Protein AF-A0A935LU04-F1 (afdb_monomer_lite)

Radius of gyration: 17.19 Å; chains: 1; bounding box: 34×58×39 Å

Structure (mmCIF, N/CA/C/O backbone):
data_AF-A0A935LU04-F1
#
_entry.id   AF-A0A935LU04-F1
#
loop_
_atom_site.group_PDB
_atom_site.id
_atom_site.type_symbol
_atom_site.label_atom_id
_atom_site.label_alt_id
_atom_site.label_comp_id
_atom_site.label_asym_id
_atom_site.label_entity_id
_atom_site.label_seq_id
_atom_site.pdbx_PDB_ins_code
_atom_site.Cartn_x
_atom_site.Cartn_y
_atom_site.Cartn_z
_atom_site.occupancy
_atom_site.B_iso_or_equiv
_atom_site.auth_seq_id
_atom_site.auth_comp_id
_atom_site.auth_asym_id
_atom_site.auth_atom_id
_atom_site.pdbx_PDB_model_num
ATOM 1 N N . MET A 1 1 ? -5.218 23.576 3.437 1.00 64.75 1 MET A N 1
ATOM 2 C CA . MET A 1 1 ? -4.801 24.982 3.656 1.00 64.75 1 MET A CA 1
ATOM 3 C C . MET A 1 1 ? -5.978 25.947 3.816 1.00 64.75 1 MET A C 1
ATOM 5 O O . MET A 1 1 ? -5.977 26.664 4.801 1.00 64.75 1 MET A O 1
ATOM 9 N N . LYS A 1 2 ? -7.004 25.948 2.944 1.00 74.44 2 LYS A N 1
ATOM 10 C CA . LYS A 1 2 ? -8.125 26.921 3.023 1.00 74.44 2 LYS A CA 1
ATOM 11 C C . LYS A 1 2 ? -8.977 26.868 4.305 1.00 74.44 2 LYS A C 1
ATOM 13 O O . LYS A 1 2 ? -9.503 27.892 4.715 1.00 74.44 2 LYS A O 1
ATOM 18 N N . SER A 1 3 ? -9.085 25.703 4.943 1.00 86.00 3 SER A N 1
ATOM 19 C CA . SER A 1 3 ? -9.838 25.521 6.198 1.00 86.00 3 SER A CA 1
ATOM 20 C C . SER A 1 3 ? -8.940 25.432 7.438 1.00 86.00 3 SER A C 1
ATOM 22 O O . SER A 1 3 ? -9.377 24.947 8.475 1.00 86.00 3 SER A O 1
ATOM 24 N N . CYS A 1 4 ? -7.667 25.832 7.337 1.00 89.75 4 CYS A N 1
ATOM 25 C CA . CYS A 1 4 ? -6.792 25.898 8.506 1.00 89.75 4 CYS A CA 1
ATOM 26 C C . CYS A 1 4 ? -7.284 27.007 9.446 1.00 89.75 4 CYS A C 1
ATOM 28 O O . CYS A 1 4 ? -7.647 28.076 8.965 1.00 89.75 4 CYS A O 1
ATOM 30 N N . ILE A 1 5 ? -7.276 26.773 10.764 1.00 92.00 5 ILE A N 1
ATOM 31 C CA . ILE A 1 5 ? -7.657 27.796 11.755 1.00 92.00 5 ILE A CA 1
ATOM 32 C C . ILE A 1 5 ? -6.706 29.002 11.737 1.00 92.00 5 ILE A C 1
ATOM 34 O O . ILE A 1 5 ? -7.112 30.125 12.024 1.00 92.00 5 ILE A O 1
ATOM 38 N N . PHE A 1 6 ? -5.455 28.783 11.326 1.00 89.44 6 PHE A N 1
ATOM 39 C CA . PHE A 1 6 ? -4.470 29.824 11.059 1.00 89.44 6 PHE A CA 1
ATOM 40 C C . PHE A 1 6 ? -4.788 30.538 9.739 1.00 89.44 6 PHE A C 1
ATOM 42 O O . PHE A 1 6 ? -4.118 30.337 8.731 1.00 89.44 6 PHE A O 1
ATOM 49 N N . GLN A 1 7 ? -5.855 31.339 9.735 1.00 82.06 7 GLN A N 1
ATOM 50 C CA . GLN A 1 7 ? -6.253 32.150 8.578 1.00 82.06 7 GLN A CA 1
ATOM 51 C C . GLN A 1 7 ? -5.560 33.519 8.546 1.00 82.06 7 GLN A C 1
ATOM 53 O O . GLN A 1 7 ? -5.434 34.114 7.480 1.00 82.06 7 GLN A O 1
ATOM 58 N N . THR A 1 8 ? -5.117 34.020 9.703 1.00 89.12 8 THR A N 1
ATOM 59 C CA . THR A 1 8 ? -4.454 35.329 9.870 1.00 89.12 8 THR A CA 1
ATOM 60 C C . THR A 1 8 ? -2.924 35.253 9.882 1.00 89.12 8 THR A C 1
ATOM 62 O O . THR A 1 8 ? -2.259 36.279 9.977 1.00 89.12 8 THR A O 1
ATOM 65 N N . GLN A 1 9 ? -2.362 34.050 9.785 1.00 90.69 9 GLN A N 1
ATOM 66 C CA . GLN A 1 9 ? -0.927 33.775 9.693 1.00 90.69 9 GLN A CA 1
ATOM 67 C C . GLN A 1 9 ? -0.695 32.690 8.632 1.00 90.69 9 GLN A C 1
ATOM 69 O O . GLN A 1 9 ? -1.651 32.218 8.016 1.00 90.69 9 GLN A O 1
ATOM 74 N N . GLU A 1 10 ? 0.556 32.279 8.416 1.00 90.94 10 GLU A N 1
ATOM 75 C CA . GLU A 1 10 ? 0.860 31.226 7.447 1.00 90.94 10 GLU A CA 1
ATOM 76 C C . GLU A 1 10 ? 0.154 29.903 7.823 1.00 90.94 10 GLU A C 1
ATOM 78 O O . GLU A 1 10 ? 0.345 29.388 8.933 1.00 90.94 10 GLU A O 1
ATOM 83 N N . PRO A 1 11 ? -0.700 29.352 6.939 1.00 91.81 11 PRO A N 1
ATOM 84 C CA . PRO A 1 11 ? -1.438 28.132 7.221 1.00 91.81 11 PRO A CA 1
ATOM 85 C C . PRO A 1 11 ? -0.513 26.916 7.177 1.00 91.81 11 PRO A C 1
ATOM 87 O O . PRO A 1 11 ? 0.389 26.828 6.347 1.00 91.81 11 PRO A O 1
ATOM 90 N N . VAL A 1 12 ? -0.799 25.912 8.011 1.00 91.25 12 VAL A N 1
ATOM 91 C CA . VAL A 1 12 ? -0.011 24.671 8.013 1.00 91.25 12 VAL A CA 1
ATOM 92 C C . VAL A 1 12 ? -0.096 23.980 6.651 1.00 91.25 12 VAL A C 1
ATOM 94 O O . VAL A 1 12 ? -1.186 23.660 6.154 1.00 91.25 12 VAL A O 1
ATOM 97 N N . ASN A 1 13 ? 1.069 23.695 6.072 1.00 91.38 13 ASN A N 1
ATOM 98 C CA . ASN A 1 13 ? 1.198 22.933 4.838 1.00 91.38 13 ASN A CA 1
ATOM 99 C C . ASN A 1 13 ? 1.088 21.422 5.115 1.00 91.38 13 ASN A C 1
ATOM 101 O O . ASN A 1 13 ? 2.075 20.689 5.114 1.00 91.38 13 ASN A O 1
ATOM 105 N N . ILE A 1 14 ? -0.141 20.968 5.384 1.00 90.94 14 ILE A N 1
ATOM 106 C CA . ILE A 1 14 ? -0.459 19.561 5.682 1.00 90.94 14 ILE A CA 1
ATOM 107 C C . ILE A 1 14 ? 0.055 18.602 4.589 1.00 90.94 14 ILE A C 1
ATOM 109 O O . ILE A 1 14 ? 0.733 17.647 4.956 1.00 90.94 14 ILE A O 1
ATOM 113 N N . PRO A 1 15 ? -0.154 18.851 3.275 1.00 89.44 15 PRO A N 1
ATOM 114 C CA . PRO A 1 15 ? 0.344 17.940 2.239 1.00 89.44 15 PRO A CA 1
ATOM 115 C C . PRO A 1 15 ? 1.865 17.755 2.265 1.00 89.44 15 PRO A C 1
ATOM 117 O O . PRO A 1 15 ? 2.358 16.643 2.073 1.00 89.44 15 PRO A O 1
ATOM 1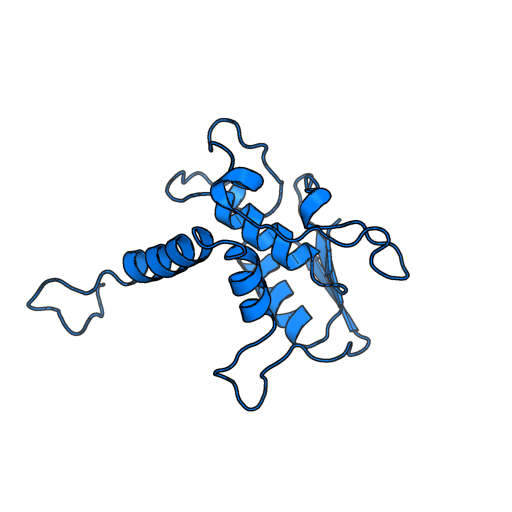20 N N . GLN A 1 16 ? 2.620 18.828 2.534 1.00 90.50 16 GLN A N 1
ATOM 121 C CA . GLN A 1 16 ? 4.074 18.736 2.672 1.00 90.50 16 GLN A CA 1
ATOM 122 C C . GLN A 1 16 ? 4.462 17.925 3.908 1.00 90.50 16 GLN A C 1
ATOM 124 O O . GLN A 1 16 ? 5.351 17.084 3.823 1.00 90.50 16 GLN A O 1
ATOM 129 N N . ALA A 1 17 ? 3.796 18.150 5.044 1.00 93.25 17 ALA A N 1
ATOM 130 C CA . ALA A 1 17 ? 4.058 17.396 6.265 1.00 93.25 17 ALA A CA 1
ATOM 131 C C . ALA A 1 17 ? 3.774 15.894 6.078 1.00 93.25 17 ALA A C 1
ATOM 133 O O . ALA A 1 17 ? 4.616 15.070 6.423 1.00 93.25 17 ALA A O 1
ATOM 134 N N . GLU A 1 18 ? 2.639 15.534 5.472 1.00 92.44 18 GLU A N 1
ATOM 135 C CA . GLU A 1 18 ? 2.282 14.143 5.159 1.00 92.44 18 GLU A CA 1
ATOM 136 C C . GLU A 1 18 ? 3.313 13.484 4.230 1.00 92.44 18 GLU A C 1
ATOM 138 O O . GLU A 1 18 ? 3.762 12.364 4.484 1.00 92.44 18 GLU A O 1
ATOM 143 N N . THR A 1 19 ? 3.745 14.204 3.190 1.00 90.94 19 THR A N 1
ATOM 144 C CA . THR A 1 19 ? 4.764 13.723 2.244 1.00 90.94 19 THR A CA 1
ATOM 145 C C . THR A 1 19 ? 6.126 13.551 2.920 1.00 90.94 19 THR A C 1
ATOM 147 O O . THR A 1 19 ? 6.805 12.545 2.707 1.00 90.94 19 THR A O 1
ATOM 150 N N . ASN A 1 20 ? 6.527 14.495 3.774 1.00 94.50 20 ASN A N 1
ATOM 151 C CA . ASN A 1 20 ? 7.789 14.423 4.510 1.00 94.50 20 ASN A CA 1
ATOM 152 C C . ASN A 1 20 ? 7.809 13.231 5.465 1.00 94.50 20 ASN A C 1
ATOM 154 O O . ASN A 1 20 ? 8.781 12.490 5.476 1.00 94.50 20 ASN A O 1
ATOM 158 N N . ILE A 1 21 ? 6.718 12.982 6.195 1.00 95.25 21 ILE A N 1
ATOM 159 C CA . ILE A 1 21 ? 6.629 11.824 7.094 1.00 95.25 21 ILE A CA 1
ATOM 160 C C . ILE A 1 21 ? 6.833 10.520 6.315 1.00 95.25 21 ILE A C 1
ATOM 162 O O . ILE A 1 21 ? 7.606 9.665 6.742 1.00 95.25 21 ILE A O 1
ATOM 166 N N . LEU A 1 22 ? 6.175 10.365 5.162 1.00 94.19 22 LEU A N 1
ATOM 167 C CA . LEU A 1 22 ? 6.331 9.162 4.344 1.00 94.19 22 LEU A CA 1
ATOM 168 C C . LEU A 1 22 ? 7.759 9.019 3.800 1.00 94.19 22 LEU A C 1
ATOM 170 O O . LEU A 1 22 ? 8.352 7.945 3.902 1.00 94.19 22 LEU A O 1
ATOM 174 N N . THR A 1 23 ? 8.315 10.093 3.238 1.00 95.00 23 THR A N 1
ATOM 175 C CA . THR A 1 23 ? 9.663 10.064 2.653 1.00 95.00 23 THR A CA 1
ATOM 176 C C . THR A 1 23 ? 10.740 9.844 3.712 1.00 95.00 23 THR A C 1
ATOM 178 O O . THR A 1 23 ? 11.655 9.056 3.491 1.00 95.00 23 THR A O 1
ATOM 181 N N . ASP A 1 24 ? 10.613 10.442 4.896 1.00 96.88 24 ASP A N 1
ATOM 182 C CA . ASP A 1 24 ? 11.536 10.221 6.010 1.00 96.88 24 ASP A CA 1
ATOM 183 C C . ASP A 1 24 ? 11.481 8.781 6.521 1.00 96.88 24 ASP A C 1
ATOM 185 O O . ASP A 1 24 ? 12.530 8.195 6.788 1.00 96.88 24 ASP A O 1
ATOM 189 N N . VAL A 1 25 ? 10.295 8.161 6.572 1.00 97.19 25 VAL A N 1
ATOM 190 C CA . VAL A 1 25 ? 10.186 6.724 6.859 1.00 97.19 25 VAL A CA 1
ATOM 191 C C . VAL A 1 25 ? 10.899 5.907 5.784 1.00 97.19 25 VAL A C 1
ATOM 193 O O . VAL A 1 25 ? 11.645 4.999 6.130 1.00 97.19 25 VAL A O 1
ATOM 196 N N . PHE A 1 26 ? 10.736 6.225 4.497 1.00 96.69 26 PHE A N 1
ATOM 197 C CA . PHE A 1 26 ? 11.369 5.479 3.398 1.00 96.69 26 PHE A CA 1
ATOM 198 C C . PHE A 1 26 ? 12.899 5.615 3.347 1.00 96.69 26 PHE A C 1
ATOM 200 O O . PHE A 1 26 ? 13.559 4.716 2.826 1.00 96.69 26 PHE A O 1
ATOM 207 N N . LYS A 1 27 ? 13.471 6.677 3.932 1.00 97.06 27 LYS A N 1
ATOM 208 C CA . LYS A 1 27 ? 14.930 6.840 4.092 1.00 97.06 27 LYS A CA 1
ATOM 209 C C . LYS A 1 27 ? 15.530 5.888 5.131 1.00 97.06 27 LYS A C 1
ATOM 211 O O . LYS A 1 27 ? 16.740 5.671 5.128 1.00 97.06 27 LYS A O 1
ATOM 216 N N . LEU A 1 28 ? 14.724 5.344 6.046 1.00 97.94 28 LEU A N 1
ATOM 217 C CA . LEU A 1 28 ? 15.216 4.431 7.076 1.00 97.94 28 LEU A CA 1
ATOM 218 C C . LEU A 1 28 ? 15.579 3.060 6.479 1.00 97.94 28 LEU A C 1
ATOM 220 O O . LEU A 1 28 ? 14.888 2.584 5.572 1.00 97.94 28 LEU A O 1
ATOM 224 N N . PRO A 1 29 ? 16.579 2.353 7.040 1.00 97.75 29 PRO A N 1
ATOM 225 C CA . PRO A 1 29 ? 16.772 0.937 6.755 1.00 97.75 29 PRO A CA 1
ATOM 226 C C . PRO A 1 29 ? 15.495 0.154 7.087 1.00 97.75 29 PRO A C 1
ATOM 228 O O . PRO A 1 29 ? 14.990 0.223 8.207 1.00 97.75 29 PRO A O 1
ATOM 231 N N . TYR A 1 30 ? 14.978 -0.592 6.115 1.00 97.81 30 TYR A N 1
ATOM 232 C CA . TYR A 1 30 ? 13.692 -1.292 6.156 1.00 97.81 30 TYR A CA 1
ATOM 233 C C . TYR A 1 30 ? 12.469 -0.381 6.367 1.00 97.81 30 TYR A C 1
ATOM 235 O O . TYR A 1 30 ? 11.402 -0.846 6.768 1.00 97.81 30 TYR A O 1
ATOM 243 N N . GLY A 1 31 ? 12.583 0.909 6.042 1.00 97.75 31 GLY A N 1
ATOM 244 C CA . GLY A 1 31 ? 11.505 1.892 6.145 1.00 97.75 31 GLY A CA 1
ATOM 245 C C . GLY A 1 31 ? 10.230 1.501 5.398 1.00 97.75 31 GLY A C 1
ATOM 246 O O . GLY A 1 31 ? 9.120 1.604 5.926 1.00 97.75 31 GLY A O 1
ATOM 247 N N . TYR A 1 32 ? 10.386 0.947 4.195 1.00 97.12 32 TYR A N 1
ATOM 248 C CA . TYR A 1 32 ? 9.272 0.392 3.428 1.00 97.12 32 TYR A CA 1
ATOM 249 C C . TYR A 1 32 ? 8.560 -0.758 4.166 1.00 97.12 32 TYR A C 1
ATOM 251 O O . TYR A 1 32 ? 7.335 -0.864 4.109 1.00 97.12 32 TYR A O 1
ATOM 259 N N . GLU A 1 33 ? 9.288 -1.610 4.895 1.00 97.31 33 GLU A N 1
ATOM 260 C CA . GLU A 1 33 ? 8.677 -2.699 5.666 1.00 97.31 33 GLU A CA 1
ATOM 261 C C . GLU A 1 33 ? 7.908 -2.174 6.884 1.00 97.31 33 GLU A C 1
ATOM 263 O O . GLU A 1 33 ? 6.862 -2.731 7.218 1.00 97.31 33 GLU A O 1
ATOM 268 N N . ILE A 1 34 ? 8.352 -1.069 7.498 1.00 96.56 34 ILE A N 1
ATOM 269 C CA . ILE A 1 34 ? 7.59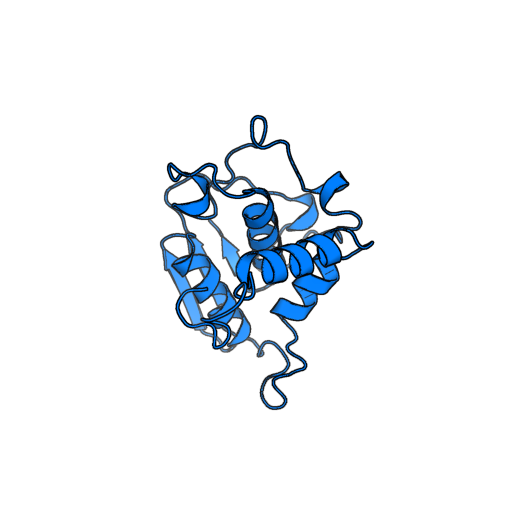8 -0.365 8.552 1.00 96.56 34 ILE A CA 1
ATOM 270 C C . ILE A 1 34 ? 6.278 0.161 7.981 1.00 96.56 34 ILE A C 1
ATOM 272 O O . ILE A 1 34 ? 5.210 -0.113 8.530 1.00 96.56 34 ILE A O 1
ATOM 276 N N . TYR A 1 35 ? 6.332 0.853 6.841 1.00 96.19 35 TYR A N 1
ATOM 277 C CA . TYR A 1 35 ? 5.137 1.286 6.116 1.00 96.19 35 TYR A CA 1
ATOM 278 C C . TYR A 1 35 ? 4.212 0.099 5.800 1.00 96.19 35 TYR A C 1
ATOM 280 O O . TYR A 1 35 ? 3.033 0.111 6.152 1.00 96.19 35 TYR A O 1
ATOM 288 N N . SER A 1 36 ? 4.754 -0.972 5.215 1.00 95.50 36 SER A N 1
ATOM 289 C CA . SER A 1 36 ? 4.019 -2.190 4.863 1.00 95.50 36 SER A CA 1
ATOM 290 C C . SER 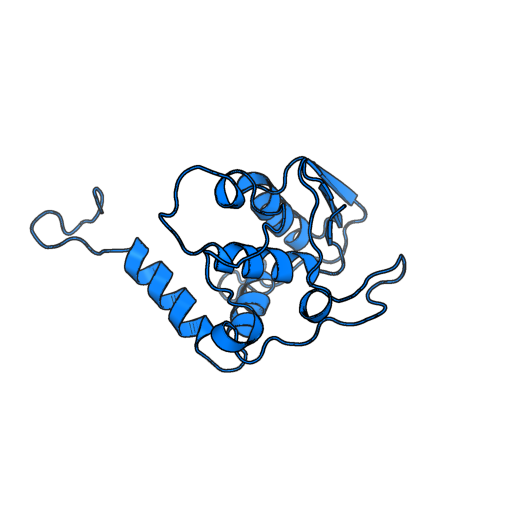A 1 36 ? 3.378 -2.871 6.074 1.00 95.50 36 SER A C 1
ATOM 292 O O . SER A 1 36 ? 2.242 -3.352 6.000 1.00 95.50 36 SER A O 1
ATOM 294 N N . LEU A 1 37 ? 4.054 -2.883 7.221 1.00 94.75 37 LEU A N 1
ATOM 295 C CA . LEU A 1 37 ? 3.498 -3.377 8.474 1.00 94.75 37 LEU A CA 1
ATOM 296 C C . LEU A 1 37 ? 2.299 -2.534 8.910 1.00 94.75 37 LEU A C 1
ATOM 298 O O . LEU A 1 37 ? 1.240 -3.102 9.170 1.00 94.75 37 LEU A O 1
ATOM 302 N N . LEU A 1 38 ? 2.428 -1.205 8.917 1.00 93.88 38 LEU A N 1
ATOM 303 C CA . LEU A 1 38 ? 1.366 -0.290 9.351 1.00 93.88 38 LEU A CA 1
ATOM 304 C C . LEU A 1 38 ? 0.111 -0.354 8.466 1.00 93.88 38 LEU A C 1
ATOM 306 O O . LEU A 1 38 ? -0.995 -0.096 8.934 1.00 93.88 38 LEU A O 1
ATOM 310 N N . THR A 1 39 ? 0.238 -0.791 7.209 1.00 92.69 39 THR A N 1
ATOM 311 C CA . THR A 1 39 ? -0.934 -1.058 6.352 1.00 92.69 39 THR A CA 1
ATOM 312 C C . THR A 1 39 ? -1.756 -2.287 6.779 1.00 92.69 39 THR A C 1
ATOM 314 O O . THR A 1 39 ? -2.913 -2.439 6.383 1.00 92.69 39 THR A O 1
ATOM 317 N N . ARG A 1 40 ? -1.177 -3.199 7.566 1.00 91.50 40 ARG A N 1
ATOM 318 C CA . ARG A 1 40 ? -1.824 -4.437 8.048 1.00 91.50 40 ARG A CA 1
ATOM 319 C C . ARG A 1 40 ? -2.037 -4.444 9.554 1.00 91.50 40 ARG A C 1
ATOM 321 O O . ARG A 1 40 ? -2.836 -5.240 10.044 1.00 91.50 40 ARG A O 1
ATOM 328 N N . TRP A 1 41 ? -1.306 -3.588 10.258 1.00 94.00 41 TRP A N 1
ATOM 329 C CA . TRP A 1 41 ? -1.354 -3.427 11.693 1.00 94.00 41 TRP A CA 1
ATOM 330 C C . TRP A 1 41 ? -1.597 -1.961 12.056 1.00 94.00 41 TRP A C 1
ATOM 332 O O . TRP A 1 41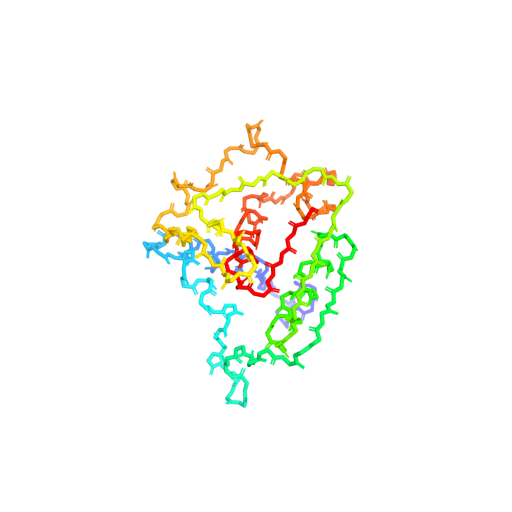 ? -0.716 -1.121 11.896 1.00 94.00 41 TRP A O 1
ATOM 342 N N . ASN A 1 42 ? -2.794 -1.659 12.554 1.00 91.31 42 ASN A N 1
ATOM 343 C CA . ASN A 1 42 ? -3.175 -0.326 13.002 1.00 91.31 42 ASN A CA 1
ATOM 344 C C . ASN A 1 42 ? -3.161 -0.255 14.541 1.00 91.31 42 ASN A C 1
ATOM 346 O O . ASN A 1 42 ? -4.146 -0.654 15.173 1.00 91.31 42 ASN A O 1
ATOM 350 N N . PRO A 1 43 ? -2.101 0.289 15.166 1.00 90.44 43 PRO A N 1
ATOM 351 C CA . PRO A 1 43 ? -2.018 0.386 16.623 1.00 90.44 43 PRO A CA 1
ATOM 352 C C . PRO A 1 43 ? -3.087 1.295 17.242 1.00 90.44 43 PRO A C 1
ATOM 354 O O . PRO A 1 43 ? -3.435 1.119 18.407 1.00 90.44 43 PRO A O 1
ATOM 357 N N . LEU A 1 44 ? -3.627 2.249 16.478 1.00 92.56 44 LEU A N 1
ATOM 358 C CA . LEU A 1 44 ? -4.595 3.231 16.970 1.00 92.56 44 LEU A CA 1
ATOM 359 C C . LEU A 1 44 ? -6.025 2.678 17.014 1.00 92.56 44 LEU A C 1
ATOM 361 O O . LEU A 1 44 ? -6.880 3.221 17.712 1.00 92.56 44 LEU A O 1
ATOM 365 N N . ASN A 1 45 ? -6.303 1.589 16.294 1.00 90.94 45 ASN A N 1
ATOM 366 C CA . ASN A 1 45 ? -7.617 0.959 16.287 1.00 90.94 45 ASN A CA 1
ATOM 367 C C . ASN A 1 45 ? -7.645 -0.272 17.197 1.00 90.94 45 ASN A C 1
ATOM 369 O O . ASN A 1 45 ? -7.486 -1.397 16.736 1.00 90.94 45 ASN A O 1
ATOM 373 N N . ILE A 1 46 ? -7.908 -0.062 18.490 1.00 90.88 46 ILE A N 1
ATOM 374 C CA . ILE A 1 46 ? -7.889 -1.110 19.530 1.00 90.88 46 ILE A CA 1
ATOM 375 C C . ILE A 1 46 ? -8.807 -2.297 19.191 1.00 90.88 46 ILE A C 1
ATOM 377 O O . ILE A 1 46 ? -8.457 -3.446 19.444 1.00 90.88 46 ILE A O 1
ATOM 381 N N . LYS A 1 47 ? -9.977 -2.042 18.593 1.00 91.12 47 LYS A N 1
ATOM 382 C CA . LYS A 1 47 ? -10.933 -3.103 18.228 1.00 91.12 47 LYS A CA 1
ATOM 383 C C . LYS A 1 47 ? -10.512 -3.873 16.977 1.00 91.12 47 LYS A C 1
ATOM 385 O O . LYS A 1 47 ? -10.954 -5.000 16.772 1.00 91.12 47 LYS A O 1
ATOM 390 N N . ARG A 1 48 ? -9.714 -3.246 16.113 1.00 86.19 48 ARG A N 1
ATOM 391 C CA . ARG A 1 48 ? -9.389 -3.741 14.778 1.00 86.19 48 ARG A CA 1
ATOM 392 C C . ARG A 1 48 ? -7.937 -3.437 14.424 1.00 86.19 48 ARG A C 1
ATOM 394 O O . ARG A 1 48 ? -7.648 -2.691 13.492 1.00 86.19 48 ARG A O 1
ATOM 401 N N . GLN A 1 49 ? -7.031 -4.032 15.196 1.00 91.88 49 GLN A N 1
ATOM 402 C CA . GLN A 1 49 ? -5.596 -3.795 15.054 1.00 91.88 49 GLN A CA 1
ATOM 403 C C . GLN A 1 49 ? -4.981 -4.543 13.876 1.00 91.88 49 GLN A C 1
ATOM 405 O O . GLN A 1 49 ? -3.998 -4.066 13.334 1.00 91.88 49 GLN A O 1
ATOM 410 N N . TYR A 1 50 ? -5.518 -5.697 13.482 1.00 93.44 50 TYR A N 1
ATOM 411 C CA . TYR A 1 50 ? -4.930 -6.569 12.461 1.00 93.44 50 TYR A CA 1
ATOM 412 C C . TYR A 1 50 ? -5.944 -6.970 11.382 1.00 93.44 50 TYR A C 1
ATOM 414 O O . TYR A 1 50 ? -7.157 -6.936 11.604 1.00 93.44 50 TYR A O 1
ATOM 422 N N . GLU A 1 51 ? -5.431 -7.359 10.213 1.00 92.25 51 GLU A N 1
ATOM 423 C CA . GLU A 1 51 ? -6.207 -7.976 9.128 1.00 92.25 51 GLU A CA 1
ATOM 424 C C . GLU A 1 51 ? -6.967 -9.224 9.617 1.00 92.25 51 GLU A C 1
ATOM 426 O O . GLU A 1 51 ? -6.402 -10.073 10.312 1.00 92.25 51 GLU A O 1
ATOM 431 N N . LEU A 1 52 ? -8.231 -9.381 9.209 1.00 93.94 52 LEU A N 1
ATOM 432 C CA . LEU A 1 52 ? -9.010 -10.569 9.560 1.00 93.94 52 LEU A CA 1
ATOM 433 C C . LEU A 1 52 ? -8.551 -11.848 8.855 1.00 93.94 52 LEU A C 1
ATOM 435 O O . LEU A 1 52 ? -8.058 -11.824 7.719 1.00 93.94 52 LEU A O 1
ATOM 439 N N . PRO A 1 53 ? -8.836 -13.012 9.470 1.00 94.25 53 PRO A N 1
ATOM 440 C CA . PRO A 1 53 ? -8.821 -14.289 8.773 1.00 94.25 53 PRO A CA 1
ATOM 441 C C . PRO A 1 53 ? -9.670 -14.259 7.498 1.00 94.25 53 PRO A C 1
ATOM 443 O O . PRO A 1 53 ? -10.595 -13.462 7.353 1.00 94.25 53 PRO A O 1
ATOM 446 N N . TYR A 1 54 ? -9.340 -15.139 6.554 1.00 94.88 54 TYR A N 1
ATOM 447 C CA . TYR A 1 54 ? -10.103 -15.248 5.315 1.00 94.88 54 TYR A CA 1
ATOM 448 C C . TYR A 1 54 ? -11.564 -15.616 5.604 1.00 94.88 54 TYR A C 1
ATOM 450 O O . TYR A 1 54 ? -11.826 -16.591 6.303 1.00 94.88 54 TYR A O 1
ATOM 458 N N . ASN A 1 55 ? -12.503 -14.857 5.045 1.00 96.00 55 ASN A N 1
ATOM 459 C CA . ASN A 1 55 ? -13.935 -15.023 5.300 1.00 96.00 55 ASN A CA 1
ATOM 460 C C . ASN A 1 55 ? -14.652 -15.919 4.266 1.00 96.00 55 ASN A C 1
ATOM 462 O O . ASN A 1 55 ? -15.878 -16.013 4.282 1.00 96.00 55 ASN A O 1
ATOM 466 N N . GLY A 1 56 ? -13.912 -16.549 3.345 1.00 96.06 56 GLY A N 1
ATOM 467 C CA . GLY A 1 56 ? -14.468 -17.422 2.305 1.00 96.06 56 GLY A CA 1
ATOM 468 C C . GLY A 1 56 ? -14.981 -16.701 1.054 1.00 96.06 56 GLY A C 1
ATOM 469 O O . GLY A 1 56 ? -15.355 -17.364 0.089 1.00 96.06 56 GLY A O 1
ATOM 470 N N . LYS A 1 57 ? -14.987 -15.361 1.021 1.00 97.50 57 LYS A N 1
ATOM 471 C CA . LYS A 1 57 ? -15.503 -14.577 -0.113 1.00 97.50 57 LYS A CA 1
ATOM 472 C C . LYS A 1 57 ? -14.371 -14.020 -0.971 1.00 97.50 57 LYS A C 1
ATOM 474 O O . LYS A 1 57 ? -13.355 -13.547 -0.459 1.00 97.50 57 LYS A O 1
ATOM 479 N N . LYS A 1 58 ? -14.550 -14.074 -2.292 1.00 96.94 58 LYS A N 1
ATOM 480 C CA . LYS A 1 58 ? -13.626 -13.504 -3.282 1.00 96.94 58 LYS A CA 1
ATOM 481 C C . LYS A 1 58 ? -14.301 -12.346 -4.012 1.00 96.94 58 LYS A C 1
ATOM 483 O O . LYS A 1 58 ? -15.477 -12.449 -4.349 1.00 96.94 58 LYS A O 1
ATOM 488 N N . VAL A 1 59 ? -13.562 -11.267 -4.245 1.00 98.00 59 VAL A N 1
ATOM 489 C CA . VAL A 1 59 ? -14.028 -10.061 -4.940 1.00 98.00 59 VAL A CA 1
ATOM 490 C C . VAL A 1 59 ? -13.122 -9.799 -6.137 1.00 98.00 59 VAL A C 1
ATOM 492 O O . VAL A 1 59 ? -11.902 -9.758 -5.990 1.00 98.00 59 VAL A O 1
ATOM 495 N N . LEU A 1 60 ? -13.723 -9.619 -7.311 1.00 97.88 60 LEU A N 1
ATOM 496 C CA . LEU A 1 60 ? -13.040 -9.105 -8.494 1.00 97.88 60 LEU A CA 1
ATOM 497 C C . LEU A 1 60 ? -13.150 -7.578 -8.494 1.00 97.88 60 LEU A C 1
ATOM 499 O O . LEU A 1 60 ? -14.256 -7.043 -8.418 1.00 97.88 60 LEU A O 1
ATOM 503 N N . VAL A 1 61 ? -12.021 -6.886 -8.592 1.00 97.62 61 VAL A N 1
ATOM 504 C CA . VAL A 1 61 ? -11.958 -5.429 -8.717 1.00 97.62 61 VAL A CA 1
ATOM 505 C C . VAL A 1 61 ? -11.419 -5.090 -10.102 1.00 97.62 61 VAL A C 1
ATOM 507 O O . VAL A 1 61 ? -10.311 -5.488 -10.461 1.00 97.62 61 VAL A O 1
ATOM 51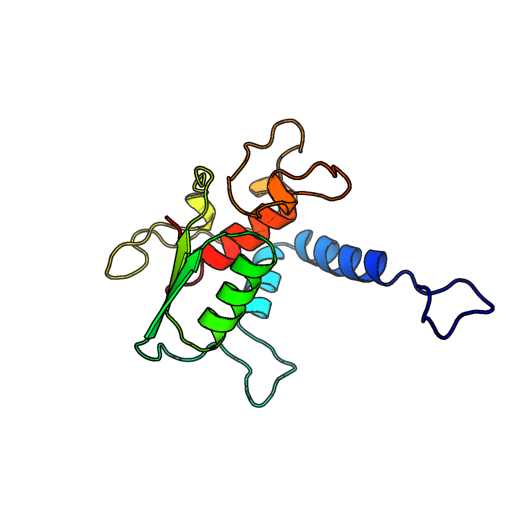0 N N . VAL A 1 62 ? -12.221 -4.364 -10.879 1.00 96.19 62 VAL A N 1
ATOM 511 C CA . VAL A 1 62 ? -11.897 -3.967 -12.254 1.00 96.19 62 VAL A CA 1
ATOM 512 C C . VAL A 1 62 ? -11.384 -2.530 -12.256 1.00 96.19 62 VAL A C 1
ATOM 514 O O . VAL A 1 62 ? -12.114 -1.609 -11.893 1.00 96.19 62 VAL A O 1
ATOM 517 N N . GLY A 1 63 ? -10.129 -2.354 -12.661 1.00 93.69 63 GLY A N 1
ATOM 518 C CA . GLY A 1 63 ? -9.378 -1.105 -12.607 1.00 93.69 63 GLY A CA 1
ATOM 519 C C . GLY A 1 63 ? -8.588 -0.971 -11.306 1.00 93.69 63 GLY A C 1
ATOM 520 O O . GLY A 1 63 ? -9.159 -0.910 -10.219 1.00 93.69 63 GLY A O 1
ATOM 521 N N . MET A 1 64 ? -7.266 -0.860 -11.416 1.00 94.44 64 MET A N 1
ATOM 522 C CA . MET A 1 64 ? -6.306 -0.727 -10.315 1.00 94.44 64 MET A CA 1
ATOM 523 C C . MET A 1 64 ? -5.780 0.709 -10.190 1.00 94.44 64 MET A C 1
ATOM 525 O O . MET A 1 64 ? -4.612 0.950 -9.889 1.00 94.44 64 MET A O 1
ATOM 529 N N . GLY A 1 65 ? -6.669 1.682 -10.404 1.00 92.50 65 GLY A N 1
ATOM 530 C CA . GLY A 1 65 ? -6.439 3.086 -10.067 1.00 92.50 65 GLY A CA 1
ATOM 531 C C . GLY A 1 65 ? -6.640 3.387 -8.578 1.00 92.50 65 GLY A C 1
ATOM 532 O O . GLY A 1 65 ? -6.861 2.462 -7.791 1.00 92.50 65 GLY A O 1
ATOM 533 N N . PRO A 1 66 ? -6.663 4.677 -8.185 1.00 91.69 66 PRO A N 1
ATOM 534 C CA . PRO A 1 66 ? -6.818 5.092 -6.792 1.00 91.69 66 PRO A CA 1
ATOM 535 C C . PRO A 1 66 ? -7.976 4.442 -6.052 1.00 91.69 66 PRO A C 1
ATOM 537 O O . PRO A 1 66 ? -7.796 3.929 -4.951 1.00 91.69 66 PRO A O 1
ATOM 540 N N . ALA A 1 67 ? -9.149 4.389 -6.680 1.00 94.19 67 ALA A N 1
ATOM 541 C CA . ALA A 1 67 ? -10.305 3.720 -6.098 1.00 94.19 67 ALA A CA 1
ATOM 542 C C . ALA A 1 67 ? -10.085 2.203 -5.952 1.00 94.19 67 ALA A C 1
ATOM 544 O O . ALA A 1 67 ? -10.395 1.630 -4.910 1.00 94.19 67 ALA A O 1
ATOM 545 N N . GLY A 1 68 ? -9.517 1.563 -6.976 1.00 96.06 68 GLY A N 1
ATOM 546 C CA . GLY A 1 68 ? -9.355 0.114 -7.057 1.00 96.06 68 GLY A CA 1
ATOM 547 C C . GLY A 1 68 ? -8.377 -0.451 -6.038 1.00 96.06 68 GLY A C 1
ATOM 548 O O . GLY A 1 68 ? -8.745 -1.341 -5.267 1.00 96.06 68 GLY A O 1
ATOM 549 N N . TYR A 1 69 ? -7.149 0.078 -5.977 1.00 95.38 69 TYR A N 1
ATOM 550 C CA . TYR A 1 69 ? -6.167 -0.412 -5.005 1.00 95.38 69 TYR A CA 1
ATOM 551 C C . TYR A 1 69 ? -6.558 -0.057 -3.565 1.00 95.38 69 TYR A C 1
ATOM 553 O O . TYR A 1 69 ? -6.304 -0.846 -2.656 1.00 95.38 69 TYR A O 1
ATOM 561 N N . THR A 1 70 ? -7.244 1.072 -3.349 1.00 96.25 70 THR A N 1
ATOM 562 C CA . THR A 1 70 ? -7.715 1.479 -2.015 1.00 96.25 70 THR A CA 1
ATOM 563 C C . THR A 1 70 ? -8.838 0.567 -1.533 1.00 96.25 70 THR A C 1
ATOM 565 O O . THR A 1 70 ? -8.774 0.040 -0.423 1.00 96.25 70 THR A O 1
ATOM 568 N N . LEU A 1 71 ? -9.841 0.305 -2.377 1.00 97.69 71 LEU A N 1
ATOM 569 C CA . LEU A 1 71 ? -10.904 -0.651 -2.065 1.00 97.69 71 LEU A CA 1
ATOM 570 C C . LEU A 1 71 ? -10.322 -2.041 -1.790 1.00 97.69 71 LEU A C 1
ATOM 572 O O . LEU A 1 71 ? -10.664 -2.672 -0.792 1.00 97.69 71 LEU A O 1
ATOM 576 N N . SER A 1 72 ? -9.408 -2.491 -2.649 1.00 97.69 72 SER A N 1
ATOM 577 C CA . SER A 1 72 ? -8.732 -3.780 -2.500 1.00 97.69 72 SER A CA 1
ATOM 578 C C . SER A 1 72 ? -7.990 -3.871 -1.166 1.00 97.69 72 SER A C 1
ATOM 580 O O . SER A 1 72 ? -8.113 -4.876 -0.472 1.00 97.69 72 SER A O 1
ATOM 582 N N . HIS A 1 73 ? -7.269 -2.818 -0.769 1.00 96.25 73 HIS A N 1
ATOM 583 C CA . HIS A 1 73 ? -6.580 -2.750 0.518 1.00 96.25 73 HIS A CA 1
ATOM 584 C C . HIS A 1 73 ? -7.539 -2.974 1.699 1.00 96.25 73 HIS A C 1
ATOM 586 O O . HIS A 1 73 ? -7.275 -3.827 2.553 1.00 96.25 73 HIS A O 1
ATOM 592 N N . TYR A 1 74 ? -8.669 -2.262 1.728 1.00 95.56 74 TYR A N 1
ATOM 593 C CA . TYR A 1 74 ? -9.655 -2.410 2.801 1.00 95.56 74 TYR A CA 1
ATOM 594 C C . TYR A 1 74 ? -10.342 -3.779 2.780 1.00 95.56 74 TYR A C 1
ATOM 596 O O . TYR A 1 74 ? -10.468 -4.405 3.828 1.00 95.56 74 TYR A O 1
ATOM 604 N N . LEU A 1 75 ? -10.714 -4.294 1.605 1.00 97.25 75 LEU A N 1
ATOM 605 C CA . LEU A 1 75 ? -11.297 -5.633 1.469 1.00 97.25 75 LEU A CA 1
ATOM 606 C C . LEU A 1 75 ? -10.350 -6.726 1.977 1.00 97.25 75 LEU A C 1
ATOM 608 O O . LEU A 1 75 ? -10.780 -7.628 2.696 1.00 97.25 75 LEU A O 1
ATOM 612 N N . LEU A 1 76 ? -9.058 -6.633 1.656 1.00 96.06 76 LEU A N 1
ATOM 613 C CA . LEU A 1 76 ? -8.052 -7.567 2.163 1.00 96.06 76 LEU A CA 1
ATOM 614 C C . LEU A 1 76 ? -7.972 -7.509 3.692 1.00 96.06 76 LEU A C 1
ATOM 616 O O . LEU A 1 76 ? -7.974 -8.556 4.333 1.00 96.06 76 LEU A O 1
ATOM 620 N N . ASN A 1 77 ? -7.978 -6.307 4.279 1.00 94.88 77 ASN A N 1
ATOM 621 C CA . ASN A 1 77 ? -7.989 -6.124 5.735 1.00 94.88 77 ASN A CA 1
ATOM 622 C C . ASN A 1 77 ? -9.275 -6.669 6.396 1.00 94.88 77 ASN A C 1
ATOM 624 O O . ASN A 1 77 ? -9.221 -7.164 7.523 1.00 94.88 77 ASN A O 1
ATOM 628 N N . GLU A 1 78 ? -10.404 -6.653 5.683 1.00 94.94 78 GLU A N 1
ATOM 629 C CA . GLU A 1 78 ? -11.676 -7.277 6.082 1.00 94.94 78 GLU A CA 1
ATOM 630 C C . GLU A 1 78 ? -11.736 -8.797 5.829 1.00 94.94 78 GLU A C 1
ATOM 632 O O . GLU A 1 78 ? -12.766 -9.440 6.048 1.00 94.94 78 GLU A O 1
ATOM 637 N N . GLY A 1 79 ? -10.630 -9.404 5.393 1.00 95.25 79 GLY A N 1
ATOM 638 C CA . GLY A 1 79 ? -10.520 -10.847 5.223 1.00 95.25 79 GLY A CA 1
ATOM 639 C C . GLY A 1 79 ? -11.086 -11.369 3.903 1.00 95.25 79 GLY A C 1
ATOM 640 O O . GLY A 1 79 ? -11.262 -12.578 3.767 1.00 95.25 79 GLY A O 1
ATOM 641 N N . PHE A 1 80 ? -11.354 -10.511 2.920 1.00 97.44 80 PHE A N 1
ATOM 642 C CA . PHE A 1 80 ? -11.713 -10.955 1.574 1.00 97.44 80 PHE A CA 1
ATOM 643 C C . PHE A 1 80 ? -10.474 -11.391 0.789 1.00 97.44 80 PHE A C 1
ATOM 645 O O . PHE A 1 80 ? -9.360 -10.916 1.009 1.00 97.44 80 PHE A O 1
ATOM 652 N N . GLY A 1 81 ? -10.683 -12.295 -0.163 1.00 96.50 81 GLY A N 1
ATOM 653 C CA . GLY A 1 81 ? -9.741 -12.524 -1.254 1.00 96.50 81 GLY A CA 1
ATOM 654 C C . GLY A 1 81 ? -10.039 -11.538 -2.370 1.00 96.50 81 GLY A C 1
ATOM 655 O O . GLY A 1 81 ? -11.205 -11.352 -2.710 1.00 96.50 81 GLY A O 1
ATOM 656 N N . VAL A 1 82 ? -9.016 -10.905 -2.933 1.00 97.31 82 VAL A N 1
ATOM 657 C CA . VAL A 1 82 ? -9.197 -9.898 -3.980 1.00 97.31 82 VAL A CA 1
ATOM 658 C C . VAL A 1 82 ? -8.399 -10.283 -5.214 1.00 97.31 82 VAL A C 1
ATOM 660 O O . VAL A 1 82 ? -7.198 -10.534 -5.131 1.00 97.31 82 VAL A O 1
ATOM 663 N N . VAL A 1 83 ? -9.084 -10.304 -6.354 1.00 96.06 83 VAL A N 1
ATOM 664 C CA . VAL A 1 83 ? -8.471 -10.389 -7.678 1.00 96.06 83 VAL A CA 1
ATOM 665 C C . VAL A 1 83 ? -8.620 -9.021 -8.333 1.00 96.06 83 VAL A C 1
ATOM 667 O O . VAL A 1 83 ? -9.738 -8.545 -8.501 1.00 96.06 83 VAL A O 1
ATOM 670 N N . GLY A 1 84 ? -7.510 -8.368 -8.653 1.00 95.12 84 GLY A N 1
ATOM 671 C CA . GLY A 1 84 ? -7.485 -7.125 -9.414 1.00 95.12 84 GLY A CA 1
ATOM 672 C C . GLY A 1 84 ? -7.228 -7.391 -10.893 1.00 95.12 84 GLY A C 1
ATOM 673 O O . GLY A 1 84 ? -6.404 -8.243 -11.219 1.00 95.12 84 GLY A O 1
ATOM 674 N N . ILE A 1 85 ? -7.904 -6.653 -11.768 1.00 94.12 85 ILE A N 1
ATOM 675 C CA . ILE A 1 85 ? -7.581 -6.587 -13.200 1.00 94.12 85 ILE A CA 1
ATOM 676 C C . ILE A 1 85 ? -7.467 -5.128 -13.629 1.00 94.12 85 ILE A C 1
ATOM 678 O O . ILE A 1 85 ? -8.171 -4.274 -13.087 1.00 94.12 85 ILE A O 1
ATOM 682 N N . ASP A 1 86 ? -6.611 -4.837 -14.602 1.00 91.44 86 ASP A N 1
ATOM 683 C CA . ASP A 1 86 ? -6.506 -3.515 -15.226 1.00 91.44 86 ASP A CA 1
ATOM 684 C C . ASP A 1 86 ? -6.506 -3.637 -16.759 1.00 91.44 86 ASP A C 1
ATOM 686 O O . ASP A 1 86 ? -6.322 -4.721 -17.310 1.00 91.44 86 ASP A O 1
ATOM 690 N N . GLY A 1 87 ? -6.780 -2.533 -17.455 1.00 87.31 87 GLY A N 1
ATOM 691 C CA . GLY A 1 87 ? -6.785 -2.494 -18.917 1.00 87.31 87 GLY A CA 1
ATOM 692 C C . GLY A 1 87 ? -5.382 -2.439 -19.524 1.00 87.31 87 GLY A C 1
ATOM 693 O O . GLY A 1 87 ? -5.224 -2.714 -20.713 1.00 87.31 87 GLY A O 1
ATOM 694 N N . LEU A 1 88 ? -4.370 -2.080 -18.730 1.00 86.50 88 LEU A N 1
ATOM 695 C CA . LEU A 1 88 ? -2.971 -2.086 -19.146 1.00 86.50 88 LEU A CA 1
ATOM 696 C C . LEU A 1 88 ? -2.245 -3.345 -18.676 1.00 86.50 88 LEU A C 1
ATOM 698 O O . LEU A 1 88 ? -2.574 -3.942 -17.654 1.00 86.50 88 LEU A O 1
ATOM 702 N N . LYS A 1 89 ? -1.198 -3.719 -19.419 1.00 85.50 89 LYS A N 1
ATOM 703 C CA . LYS A 1 89 ? -0.304 -4.807 -19.024 1.00 85.50 89 LYS A CA 1
ATOM 704 C C . LYS A 1 89 ? 0.381 -4.450 -17.701 1.00 85.50 89 LYS A C 1
ATOM 706 O O . LYS A 1 89 ? 1.088 -3.449 -17.629 1.00 85.50 89 LYS A O 1
ATOM 711 N N . ILE A 1 90 ? 0.201 -5.302 -16.693 1.00 86.62 90 ILE A N 1
ATOM 712 C CA . ILE A 1 90 ? 0.859 -5.168 -15.393 1.00 86.62 90 ILE A CA 1
ATOM 713 C C . ILE A 1 90 ? 2.269 -5.769 -15.464 1.00 86.62 90 ILE A C 1
ATOM 715 O O . ILE A 1 90 ? 2.423 -6.985 -15.615 1.00 86.62 90 ILE A O 1
ATOM 719 N N . GLU A 1 91 ? 3.301 -4.939 -15.318 1.00 85.69 91 GLU A N 1
ATOM 720 C CA . GLU A 1 91 ? 4.686 -5.415 -15.203 1.00 85.69 91 GLU A CA 1
ATOM 721 C C . GLU A 1 91 ? 4.963 -5.917 -13.778 1.00 85.69 91 GLU A C 1
ATOM 723 O O . GLU A 1 91 ? 4.599 -5.282 -12.787 1.00 85.69 91 GLU A O 1
ATOM 728 N N . LYS A 1 92 ? 5.586 -7.097 -13.657 1.00 76.56 92 LYS A N 1
ATOM 729 C CA . LYS A 1 92 ? 5.742 -7.789 -12.367 1.00 76.56 92 LYS A CA 1
ATOM 730 C C . LYS A 1 92 ? 7.110 -7.551 -11.740 1.00 76.56 92 LYS A C 1
ATOM 732 O O . LYS A 1 92 ? 8.129 -7.982 -12.273 1.00 76.56 92 LYS A O 1
ATOM 737 N N . PHE A 1 93 ? 7.116 -7.001 -10.528 1.00 76.88 93 PHE A N 1
ATOM 738 C CA . PHE A 1 93 ? 8.333 -6.770 -9.744 1.00 76.88 93 PHE A CA 1
ATOM 739 C C . PHE A 1 93 ? 8.683 -7.965 -8.833 1.00 76.88 93 PHE A C 1
ATOM 741 O O . PHE A 1 93 ? 8.587 -7.902 -7.606 1.00 76.88 93 PHE A O 1
ATOM 748 N N . MET A 1 94 ? 9.091 -9.089 -9.434 1.00 81.75 94 MET A N 1
ATOM 749 C CA . MET A 1 94 ? 9.152 -10.396 -8.749 1.00 81.75 94 MET A CA 1
ATOM 750 C C . MET A 1 94 ? 10.014 -10.439 -7.476 1.00 81.75 94 MET A C 1
ATOM 752 O O . MET A 1 94 ? 9.699 -11.207 -6.565 1.00 81.75 94 MET A O 1
ATOM 756 N N . LYS A 1 95 ? 11.082 -9.631 -7.384 1.00 90.19 95 LYS A N 1
ATOM 757 C CA . LYS A 1 95 ? 11.990 -9.609 -6.221 1.00 90.19 95 LYS A CA 1
ATOM 758 C C . LYS A 1 95 ? 11.251 -9.264 -4.921 1.00 90.19 95 LYS A C 1
ATOM 760 O O . LYS A 1 95 ? 11.342 -10.005 -3.944 1.00 90.19 95 LYS A O 1
ATOM 765 N N . TYR A 1 96 ? 10.463 -8.189 -4.933 1.00 92.50 96 TYR A N 1
ATOM 766 C CA . TYR A 1 96 ? 9.759 -7.693 -3.743 1.00 92.50 96 TYR A CA 1
ATOM 767 C C . TYR A 1 96 ? 8.284 -8.096 -3.686 1.00 92.50 96 TYR A C 1
ATOM 769 O O . TYR A 1 96 ? 7.676 -7.995 -2.622 1.00 92.50 96 TYR A O 1
ATOM 777 N N . THR A 1 97 ? 7.690 -8.573 -4.784 1.00 90.81 97 THR A N 1
ATOM 778 C CA . THR A 1 97 ? 6.315 -9.104 -4.772 1.00 90.81 97 THR A CA 1
ATOM 779 C C . THR A 1 97 ? 6.251 -10.588 -4.437 1.00 90.81 97 THR A C 1
ATOM 781 O O . THR A 1 97 ? 5.207 -11.058 -3.990 1.00 90.81 97 THR A O 1
ATOM 784 N N . GLY A 1 98 ? 7.343 -11.328 -4.652 1.00 91.06 98 GLY A N 1
ATOM 785 C CA . GLY A 1 98 ? 7.346 -12.786 -4.598 1.00 91.06 98 GLY A CA 1
ATOM 786 C C . GLY A 1 98 ? 6.580 -13.418 -5.765 1.00 91.06 98 GLY A C 1
ATOM 787 O O . GLY A 1 98 ? 6.082 -12.731 -6.662 1.00 91.06 98 GLY A O 1
ATOM 788 N N . VAL A 1 99 ? 6.481 -14.747 -5.738 1.00 88.06 99 VAL A N 1
ATOM 789 C CA . VAL A 1 99 ? 5.743 -15.561 -6.717 1.00 88.06 99 VAL A CA 1
ATOM 790 C C . VAL A 1 99 ? 4.730 -16.415 -5.971 1.00 88.06 99 VAL A C 1
ATOM 792 O O . VAL A 1 99 ? 5.086 -17.036 -4.967 1.00 88.06 99 VAL A O 1
ATOM 795 N N . LYS A 1 100 ? 3.484 -16.446 -6.454 1.00 87.00 100 LYS A N 1
ATOM 796 C CA . LYS A 1 100 ? 2.388 -17.204 -5.842 1.00 87.00 100 LYS A CA 1
ATOM 797 C C . LYS A 1 100 ? 1.859 -18.304 -6.756 1.00 87.00 100 LYS A C 1
ATOM 799 O O . LYS A 1 100 ? 1.787 -18.099 -7.966 1.00 87.00 100 LYS A O 1
ATOM 804 N N . ASP A 1 101 ? 1.441 -19.405 -6.146 1.00 83.12 101 ASP A N 1
ATOM 805 C CA . ASP A 1 101 ? 0.612 -20.459 -6.729 1.00 83.12 101 ASP A CA 1
ATOM 806 C C . ASP A 1 101 ? -0.724 -20.576 -5.963 1.00 83.12 101 ASP A C 1
ATOM 808 O O . ASP A 1 101 ? -1.090 -19.702 -5.171 1.00 83.12 101 ASP A O 1
ATOM 812 N N . GLU A 1 102 ? -1.467 -21.656 -6.202 1.00 75.69 102 GLU A N 1
ATOM 813 C CA . GLU A 1 102 ? -2.725 -21.956 -5.509 1.00 75.69 102 GLU A CA 1
ATOM 814 C C . GLU A 1 102 ? -2.571 -22.216 -3.996 1.00 75.69 102 GLU A C 1
ATOM 816 O O . GLU A 1 102 ? -3.529 -22.030 -3.243 1.00 75.69 102 GLU A O 1
ATOM 821 N N . ASN A 1 103 ? -1.369 -22.575 -3.533 1.00 77.62 103 ASN A N 1
ATOM 822 C CA . ASN A 1 103 ? -1.065 -22.924 -2.143 1.00 77.62 103 ASN A CA 1
ATOM 823 C C . ASN A 1 103 ? -0.429 -21.762 -1.354 1.00 77.62 103 ASN A C 1
ATOM 825 O O . ASN A 1 103 ? -0.407 -21.769 -0.117 1.00 77.62 103 ASN A O 1
ATOM 829 N N . GLY A 1 104 ? 0.053 -20.720 -2.033 1.00 81.69 104 GLY A N 1
ATOM 830 C CA . GLY A 1 104 ? 0.584 -19.510 -1.415 1.00 81.69 104 GLY A CA 1
ATOM 831 C C . GLY A 1 104 ? 1.834 -19.000 -2.114 1.00 81.69 104 GLY A C 1
ATOM 832 O O . GLY A 1 104 ? 1.916 -18.999 -3.332 1.00 81.69 104 GLY A O 1
ATOM 833 N N . PHE A 1 105 ? 2.798 -18.487 -1.346 1.00 86.69 105 PHE A N 1
ATOM 834 C CA . PHE A 1 105 ? 4.069 -18.033 -1.909 1.00 86.69 105 PHE A CA 1
ATOM 835 C C . PHE A 1 105 ? 4.974 -19.230 -2.212 1.00 86.69 105 PHE A C 1
ATOM 837 O O . PHE A 1 105 ? 5.419 -19.906 -1.289 1.00 86.69 105 PHE A O 1
ATOM 844 N N . VAL A 1 106 ? 5.293 -19.429 -3.491 1.00 89.44 106 VAL A N 1
ATOM 845 C CA . VAL A 1 106 ? 6.349 -20.346 -3.953 1.00 89.44 106 VAL A CA 1
ATOM 846 C C . VAL A 1 106 ? 7.719 -19.716 -3.720 1.00 89.44 106 VAL A C 1
ATOM 848 O O . VAL A 1 106 ? 8.642 -20.361 -3.232 1.00 89.44 106 VAL A O 1
ATOM 851 N N . LYS A 1 107 ? 7.836 -18.417 -4.023 1.00 90.62 107 LYS A N 1
ATOM 852 C CA . LYS A 1 107 ? 8.984 -17.588 -3.650 1.00 90.62 107 LYS A CA 1
ATOM 853 C C . LYS A 1 107 ? 8.484 -16.455 -2.770 1.00 90.62 107 LYS A C 1
ATOM 855 O O . LYS A 1 107 ? 7.688 -15.629 -3.224 1.00 90.62 107 LYS A O 1
ATOM 860 N N . PHE A 1 108 ? 8.942 -16.421 -1.522 1.00 91.00 108 PHE A N 1
ATOM 861 C CA . PHE A 1 108 ? 8.609 -15.327 -0.619 1.00 91.00 108 PHE A CA 1
ATOM 862 C C . PHE A 1 108 ? 9.234 -14.010 -1.105 1.00 91.00 108 PHE A C 1
ATOM 864 O O . PHE A 1 108 ? 10.356 -14.023 -1.615 1.00 91.00 108 PHE A O 1
ATOM 871 N N . PRO A 1 109 ? 8.514 -12.883 -0.968 1.00 93.44 109 PRO A N 1
ATOM 872 C CA . PRO A 1 109 ? 9.046 -11.569 -1.292 1.00 93.44 109 PRO A CA 1
ATOM 873 C C . PRO A 1 109 ? 10.232 -11.223 -0.393 1.00 93.44 109 PRO A C 1
ATOM 875 O O . PRO A 1 109 ? 10.152 -11.371 0.829 1.00 93.44 109 PRO A O 1
ATOM 878 N N . GLU A 1 110 ? 11.303 -10.705 -0.988 1.00 95.12 110 GLU A N 1
ATOM 879 C CA . GLU A 1 110 ? 12.434 -10.180 -0.228 1.00 95.12 110 GLU A CA 1
ATOM 880 C C . GLU A 1 110 ? 12.018 -8.892 0.519 1.00 95.12 110 GLU A C 1
ATOM 882 O O . GLU A 1 110 ? 11.135 -8.145 0.059 1.00 95.12 110 GLU A O 1
ATOM 887 N N . PRO A 1 111 ? 12.584 -8.627 1.709 1.00 95.81 111 PRO A N 1
ATOM 888 C CA . PRO A 1 111 ? 12.397 -7.343 2.369 1.00 95.81 111 PRO A CA 1
ATOM 889 C C . PRO A 1 111 ? 13.121 -6.243 1.581 1.00 95.81 111 PRO A C 1
ATOM 891 O O . PRO A 1 111 ? 14.228 -6.457 1.093 1.00 95.81 111 PRO A O 1
ATOM 894 N N . VAL A 1 112 ? 12.511 -5.064 1.481 1.00 96.38 112 VAL A N 1
ATOM 895 C CA . VAL A 1 112 ? 13.164 -3.871 0.921 1.00 96.38 112 VAL A CA 1
ATOM 896 C C . VAL A 1 112 ? 13.959 -3.211 2.042 1.00 96.38 112 VAL A C 1
ATOM 898 O O . VAL A 1 112 ? 13.363 -2.751 3.020 1.00 96.38 112 VAL A O 1
ATOM 901 N N . LYS A 1 113 ? 15.289 -3.167 1.933 1.00 97.00 113 LYS A N 1
ATOM 902 C CA . LYS A 1 113 ? 16.158 -2.564 2.949 1.00 97.00 113 LYS A CA 1
ATOM 903 C C . LYS A 1 113 ? 16.331 -1.066 2.716 1.00 97.00 113 LYS A C 1
ATOM 905 O O . LYS A 1 113 ? 16.196 -0.312 3.672 1.00 97.00 113 LYS A O 1
ATOM 910 N N . TYR A 1 114 ? 16.579 -0.626 1.489 1.00 97.12 114 TYR A N 1
ATOM 911 C CA . TYR A 1 114 ? 16.768 0.787 1.152 1.00 97.12 114 TYR A CA 1
ATOM 912 C C . TYR A 1 114 ? 15.898 1.158 -0.047 1.00 97.12 114 TYR A C 1
ATOM 914 O O . TYR A 1 114 ? 16.275 0.927 -1.188 1.00 97.12 114 TYR A O 1
ATOM 922 N N . PHE A 1 115 ? 14.716 1.732 0.203 1.00 95.44 115 PHE A N 1
ATOM 923 C CA . PHE A 1 115 ? 13.702 1.964 -0.836 1.00 95.44 115 PHE A CA 1
ATOM 924 C C . PHE A 1 115 ? 14.235 2.766 -2.034 1.00 95.44 115 PHE A C 1
ATOM 926 O O . PHE A 1 115 ? 14.049 2.354 -3.176 1.00 95.44 115 PHE A O 1
ATOM 933 N N . TYR A 1 116 ? 14.945 3.861 -1.766 1.00 94.44 116 TYR A N 1
ATOM 934 C CA . TYR A 1 116 ? 15.484 4.752 -2.797 1.00 94.44 116 TYR A CA 1
ATOM 935 C C . TYR A 1 116 ? 16.663 4.157 -3.588 1.00 94.44 116 TYR A C 1
ATOM 937 O O . TYR A 1 116 ? 16.938 4.575 -4.701 1.00 94.44 116 TYR A O 1
ATOM 945 N N . GLU A 1 117 ? 17.352 3.149 -3.048 1.00 93.94 117 GLU A N 1
ATOM 946 C CA . GLU A 1 117 ? 18.449 2.470 -3.757 1.00 93.94 117 GLU A CA 1
ATOM 947 C C . GLU A 1 117 ? 17.963 1.235 -4.529 1.00 93.94 117 GLU A C 1
ATOM 949 O O . GLU A 1 117 ? 18.589 0.799 -5.491 1.00 93.94 117 GLU A O 1
ATOM 954 N N . GLU A 1 118 ? 16.866 0.631 -4.070 1.00 93.00 118 GLU A N 1
ATOM 955 C CA . GLU A 1 118 ? 16.421 -0.689 -4.507 1.00 93.00 118 GLU A CA 1
ATOM 956 C C . GLU A 1 118 ? 15.157 -0.686 -5.376 1.00 93.00 118 GLU A C 1
ATOM 958 O O . GLU A 1 118 ? 14.932 -1.641 -6.124 1.00 93.00 118 GLU A O 1
ATOM 963 N N . VAL A 1 119 ? 14.294 0.322 -5.219 1.00 90.88 119 VAL A N 1
ATOM 964 C CA . VAL A 1 119 ? 12.946 0.367 -5.813 1.00 90.88 119 VAL A CA 1
ATOM 965 C C . VAL A 1 119 ? 12.699 1.652 -6.596 1.00 90.88 119 VAL A C 1
ATOM 967 O O . VAL A 1 119 ? 11.940 1.619 -7.562 1.00 90.88 119 VAL A O 1
ATOM 970 N N . GLU A 1 120 ? 13.282 2.775 -6.173 1.00 89.38 120 GLU A N 1
ATOM 971 C CA . GLU A 1 120 ? 13.161 4.034 -6.906 1.00 89.38 120 GLU A CA 1
ATOM 972 C C . GLU A 1 120 ? 13.864 3.939 -8.263 1.00 89.38 120 GLU A C 1
ATOM 974 O O . GLU A 1 120 ? 15.005 3.493 -8.377 1.00 89.38 120 GLU A O 1
ATOM 979 N N . GLU A 1 121 ? 13.161 4.384 -9.297 1.00 86.38 121 GLU A N 1
ATOM 980 C CA . GLU A 1 121 ? 13.695 4.566 -10.638 1.00 86.38 121 GLU A CA 1
ATOM 981 C C . GLU A 1 121 ? 13.520 6.031 -11.050 1.00 86.38 121 GLU A C 1
ATOM 983 O O . GLU A 1 121 ? 12.504 6.662 -10.727 1.00 86.38 121 GLU A O 1
ATOM 988 N N . ASP A 1 122 ? 14.482 6.561 -11.811 1.00 83.56 122 ASP A N 1
ATOM 989 C CA . ASP A 1 122 ? 14.342 7.881 -12.426 1.00 83.56 122 ASP A CA 1
ATOM 990 C C . ASP A 1 122 ? 13.057 7.915 -13.274 1.00 83.56 122 ASP A C 1
ATOM 992 O O . ASP A 1 122 ? 12.812 7.029 -14.098 1.00 83.56 122 ASP A O 1
ATOM 996 N N . LEU A 1 123 ? 12.222 8.944 -13.094 1.00 80.44 123 LEU A N 1
ATOM 997 C CA . LEU A 1 123 ? 10.887 8.999 -13.707 1.00 80.44 123 LEU A CA 1
ATOM 998 C C . LEU A 1 123 ? 10.897 8.977 -15.245 1.00 80.44 123 LEU A C 1
ATOM 1000 O O . LEU A 1 123 ? 9.897 8.591 -15.848 1.00 80.44 123 LEU A O 1
ATOM 1004 N N . ASP A 1 124 ? 11.988 9.410 -15.874 1.00 77.75 124 ASP A N 1
ATOM 1005 C CA . ASP A 1 124 ? 12.190 9.397 -17.326 1.00 77.75 124 ASP A CA 1
ATOM 1006 C C . ASP A 1 124 ? 12.579 8.011 -17.867 1.00 77.75 124 ASP A C 1
ATOM 1008 O O . ASP A 1 124 ? 12.324 7.716 -19.035 1.00 77.75 124 ASP A O 1
ATOM 1012 N N . LYS A 1 125 ? 13.163 7.154 -17.023 1.00 80.81 125 LYS A N 1
ATOM 1013 C CA . LYS A 1 125 ? 13.590 5.787 -17.364 1.00 80.81 125 LYS A CA 1
ATOM 1014 C C . LYS A 1 125 ? 12.629 4.717 -16.858 1.00 80.81 125 LYS A C 1
ATOM 1016 O O . LYS A 1 125 ? 12.671 3.592 -17.355 1.00 80.81 125 LYS A O 1
ATOM 1021 N N . ARG A 1 126 ? 11.777 5.057 -15.888 1.00 82.38 126 ARG A N 1
ATOM 1022 C CA . ARG A 1 126 ? 10.851 4.128 -15.244 1.00 82.38 126 ARG A CA 1
ATOM 1023 C C . ARG A 1 126 ? 9.905 3.499 -16.262 1.00 82.38 126 ARG A C 1
ATOM 1025 O O . ARG A 1 126 ? 9.162 4.186 -16.968 1.00 82.38 126 ARG A O 1
ATOM 1032 N N . VAL A 1 127 ? 9.870 2.171 -16.275 1.00 78.75 127 VAL A N 1
ATOM 1033 C CA . VAL A 1 127 ? 8.911 1.414 -17.084 1.00 78.75 127 VAL A CA 1
ATOM 1034 C C . VAL A 1 127 ? 7.509 1.579 -16.493 1.00 78.75 127 VAL A C 1
ATOM 1036 O O . VAL A 1 127 ? 7.309 1.431 -15.286 1.00 78.75 127 VAL A O 1
ATOM 1039 N N . LEU A 1 128 ? 6.524 1.880 -17.345 1.00 79.19 128 LEU A N 1
ATOM 1040 C CA . LEU A 1 128 ? 5.122 1.943 -16.929 1.00 79.19 128 LEU A CA 1
ATOM 1041 C C . LEU A 1 128 ? 4.685 0.579 -16.391 1.00 79.19 128 LEU A C 1
ATOM 1043 O O . LEU A 1 128 ? 4.710 -0.417 -17.111 1.00 79.19 128 LEU A O 1
ATOM 1047 N N . GLN A 1 129 ? 4.249 0.542 -15.134 1.00 79.50 129 GLN A N 1
ATOM 1048 C CA . GLN A 1 129 ? 3.897 -0.710 -14.459 1.00 79.50 129 GLN A CA 1
ATOM 1049 C C . GLN A 1 129 ? 2.486 -1.195 -14.796 1.00 79.50 129 GLN A C 1
ATOM 1051 O O . GLN A 1 129 ? 2.109 -2.286 -14.382 1.00 79.50 129 GLN A O 1
ATOM 1056 N N . GLY A 1 130 ? 1.680 -0.374 -15.477 1.00 80.94 130 GLY A N 1
ATOM 1057 C CA . GLY A 1 130 ? 0.264 -0.647 -15.755 1.00 80.94 130 GLY A CA 1
ATOM 1058 C C . GLY A 1 130 ? -0.644 -0.597 -14.518 1.00 80.94 130 GLY A C 1
ATOM 1059 O O . GLY A 1 130 ? -1.854 -0.744 -14.639 1.00 80.94 130 GLY A O 1
ATOM 1060 N N . PHE A 1 131 ? -0.079 -0.369 -13.329 1.00 88.25 131 PHE A N 1
ATOM 1061 C CA . PHE A 1 131 ? -0.773 -0.271 -12.047 1.00 88.25 131 PHE A CA 1
ATOM 1062 C C . PHE A 1 131 ? -0.862 1.188 -11.594 1.00 88.25 131 PHE A C 1
ATOM 1064 O O . PHE A 1 131 ? 0.117 1.919 -11.694 1.00 88.25 131 PHE A O 1
ATOM 1071 N N . GLY A 1 132 ? -2.001 1.611 -11.039 1.00 87.00 132 GLY A N 1
ATOM 1072 C CA . GLY A 1 132 ? -2.192 2.970 -10.515 1.00 87.00 132 GLY A CA 1
ATOM 1073 C C . GLY A 1 132 ? -3.148 3.833 -11.336 1.00 87.00 132 GLY A C 1
ATOM 1074 O O . GLY A 1 132 ? -3.487 4.943 -10.923 1.00 87.00 132 GLY A O 1
ATOM 1075 N N . GLY A 1 133 ? -3.672 3.326 -12.450 1.00 86.25 133 GLY A N 1
ATOM 1076 C CA . GLY A 1 133 ? -4.710 4.011 -13.203 1.00 86.25 133 GLY A CA 1
ATOM 1077 C C . GLY A 1 133 ? -4.257 5.383 -13.726 1.00 86.25 133 GLY A C 1
ATOM 1078 O O . GLY A 1 133 ? -3.105 5.587 -14.104 1.00 86.25 133 GLY A O 1
ATOM 1079 N N . VAL A 1 134 ? -5.144 6.381 -13.647 1.00 81.81 134 VAL A N 1
ATOM 1080 C CA . VAL A 1 134 ? -4.815 7.782 -13.983 1.00 81.81 134 VAL A CA 1
ATOM 1081 C C . VAL A 1 134 ? -3.633 8.352 -13.191 1.00 81.81 134 VAL A C 1
ATOM 1083 O O . VAL A 1 134 ? -3.043 9.335 -13.623 1.00 81.81 134 VAL A O 1
ATOM 1086 N N . SER A 1 135 ? -3.256 7.765 -12.055 1.00 82.56 135 SER A N 1
ATOM 1087 C CA . SER A 1 135 ? -2.061 8.193 -11.323 1.00 82.56 135 SER A CA 1
ATOM 1088 C C . SER A 1 135 ? -0.772 7.768 -12.039 1.00 82.56 135 SER A C 1
ATOM 1090 O O . SER A 1 135 ? 0.223 8.487 -11.983 1.00 82.56 135 SER A O 1
ATOM 1092 N N . GLU A 1 136 ? -0.802 6.644 -12.757 1.00 83.75 136 GLU A N 1
ATOM 1093 C CA . GLU A 1 136 ? 0.324 6.114 -13.534 1.00 83.75 136 GLU A CA 1
ATOM 1094 C C . GLU A 1 136 ? 0.397 6.759 -14.924 1.00 83.75 136 GLU A C 1
ATOM 1096 O O . GLU A 1 136 ? 1.443 7.267 -15.329 1.00 83.75 136 GLU A O 1
ATOM 1101 N N . TYR A 1 137 ? -0.728 6.784 -15.645 1.00 75.44 137 TYR A N 1
ATOM 1102 C CA . TYR A 1 137 ? -0.792 7.192 -17.055 1.00 75.44 137 TYR A CA 1
ATOM 1103 C C . TYR A 1 137 ? -1.515 8.528 -17.303 1.00 75.44 137 TYR A C 1
ATOM 1105 O O . TYR A 1 137 ? -1.724 8.921 -18.449 1.00 75.44 137 TYR A O 1
ATOM 1113 N N . GLY A 1 138 ? -1.908 9.250 -16.252 1.00 68.56 138 GLY A N 1
ATOM 1114 C CA . GLY A 1 138 ? -2.479 10.593 -16.367 1.00 68.56 138 GLY A CA 1
ATOM 1115 C C . GLY A 1 138 ? -1.443 11.690 -16.641 1.00 68.56 138 GLY A C 1
ATOM 1116 O O . GLY A 1 138 ? -0.243 11.529 -16.425 1.00 68.56 138 GLY A O 1
ATOM 1117 N N . ILE A 1 139 ? -1.946 12.845 -17.092 1.00 52.59 139 ILE A N 1
ATOM 1118 C CA . ILE A 1 139 ? -1.194 13.986 -17.662 1.00 52.59 139 ILE A CA 1
ATOM 1119 C C . ILE A 1 139 ? -0.296 14.721 -16.643 1.00 52.59 139 ILE A C 1
ATOM 1121 O O . ILE A 1 139 ? 0.558 15.523 -17.018 1.00 52.59 139 ILE A O 1
ATOM 1125 N N . THR A 1 140 ? -0.453 14.495 -15.338 1.00 50.88 140 THR A N 1
ATOM 1126 C CA . THR A 1 140 ? 0.242 15.295 -14.321 1.00 50.88 140 THR A CA 1
ATOM 1127 C C . THR A 1 140 ? 1.523 14.632 -13.813 1.00 50.88 140 THR A C 1
ATOM 1129 O O . THR A 1 140 ? 1.467 13.763 -12.948 1.00 50.88 140 THR A O 1
ATOM 1132 N N . VAL A 1 141 ? 2.680 15.159 -14.228 1.00 56.69 141 VAL A N 1
ATOM 1133 C CA . VAL A 1 141 ? 4.027 14.893 -13.656 1.00 56.69 141 VAL A CA 1
ATOM 1134 C C . VAL A 1 141 ? 4.213 15.550 -12.272 1.00 56.69 141 VAL A C 1
ATOM 1136 O O . VAL A 1 141 ? 5.312 15.890 -11.855 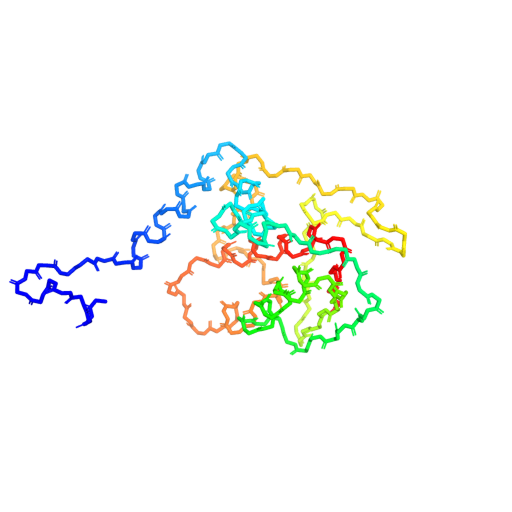1.00 56.69 141 VAL A O 1
ATOM 1139 N N . ARG A 1 142 ? 3.118 15.830 -11.558 1.00 62.44 142 ARG A N 1
ATOM 1140 C CA . ARG A 1 142 ? 3.123 16.676 -10.350 1.00 62.44 142 ARG A CA 1
ATOM 1141 C C . ARG A 1 142 ? 3.561 15.935 -9.088 1.00 62.44 142 ARG A C 1
ATOM 1143 O O . ARG A 1 142 ? 3.493 16.509 -8.007 1.00 62.44 142 ARG A O 1
ATOM 1150 N N . TRP A 1 143 ? 3.921 14.663 -9.210 1.00 74.75 143 TRP A N 1
ATOM 1151 C CA . TRP A 1 143 ? 4.150 13.787 -8.077 1.00 74.75 143 TRP A CA 1
ATOM 1152 C C . TRP A 1 143 ? 5.053 12.612 -8.472 1.00 74.75 143 TRP A C 1
ATOM 1154 O O . TRP A 1 143 ? 5.123 12.243 -9.647 1.00 74.75 143 TRP A O 1
ATOM 1164 N N . ASP A 1 144 ? 5.739 12.042 -7.486 1.00 84.44 144 ASP A N 1
ATOM 1165 C CA . ASP A 1 144 ? 6.663 10.927 -7.675 1.00 84.44 144 ASP A CA 1
ATOM 1166 C C . ASP A 1 144 ? 5.915 9.589 -7.822 1.00 84.44 144 ASP A C 1
ATOM 1168 O O . ASP A 1 144 ? 5.346 9.052 -6.868 1.00 84.44 144 ASP A O 1
ATOM 1172 N N . LYS A 1 145 ? 5.936 9.032 -9.039 1.00 86.12 145 LYS A N 1
ATOM 1173 C CA . LYS A 1 145 ? 5.259 7.771 -9.378 1.00 86.12 145 LYS A CA 1
ATOM 1174 C C . LYS A 1 145 ? 5.896 6.546 -8.720 1.00 86.12 145 LYS A C 1
ATOM 1176 O O . LYS A 1 145 ? 5.258 5.494 -8.690 1.00 86.12 145 LYS A O 1
ATOM 1181 N N . ASN A 1 146 ? 7.092 6.649 -8.137 1.00 88.44 146 ASN A N 1
ATOM 1182 C CA . ASN A 1 146 ? 7.693 5.547 -7.382 1.00 88.44 146 ASN A CA 1
ATOM 1183 C C . ASN A 1 146 ? 6.838 5.133 -6.173 1.00 88.44 146 ASN A C 1
ATOM 1185 O O . ASN A 1 146 ? 6.827 3.963 -5.781 1.00 88.44 146 ASN A O 1
ATOM 1189 N N . PHE A 1 147 ? 6.006 6.033 -5.642 1.00 90.38 147 PHE A N 1
ATOM 1190 C CA . PHE A 1 147 ? 5.022 5.674 -4.620 1.00 90.38 147 PHE A CA 1
ATOM 1191 C C . PHE A 1 147 ? 3.937 4.704 -5.126 1.00 90.38 147 PHE A C 1
ATOM 1193 O O . PHE A 1 147 ? 3.400 3.937 -4.325 1.00 90.38 147 PHE A O 1
ATOM 1200 N N . LEU A 1 148 ? 3.639 4.649 -6.434 1.00 90.94 148 LEU A N 1
ATOM 1201 C CA . LEU A 1 148 ? 2.785 3.582 -6.986 1.00 90.94 148 LEU A CA 1
ATOM 1202 C C . LEU A 1 148 ? 3.464 2.231 -6.896 1.00 90.94 148 LEU A C 1
ATOM 1204 O O . LEU A 1 148 ? 2.804 1.259 -6.534 1.00 90.94 148 LEU A O 1
ATOM 1208 N N . THR A 1 149 ? 4.770 2.176 -7.159 1.00 91.38 149 THR A N 1
ATOM 1209 C CA . THR A 1 149 ? 5.553 0.951 -6.995 1.00 91.38 149 THR A CA 1
ATOM 1210 C C . THR A 1 149 ? 5.472 0.463 -5.547 1.00 91.38 149 THR A C 1
ATOM 1212 O O . THR A 1 149 ? 5.254 -0.723 -5.305 1.00 91.38 149 THR A O 1
ATOM 1215 N N . ALA A 1 150 ? 5.548 1.373 -4.569 1.00 93.81 150 ALA A N 1
ATOM 1216 C CA . ALA A 1 150 ? 5.390 1.028 -3.156 1.00 93.81 150 ALA A CA 1
ATOM 1217 C C . ALA A 1 150 ? 4.010 0.407 -2.853 1.00 93.81 150 ALA A C 1
ATOM 1219 O O . ALA A 1 150 ? 3.925 -0.629 -2.190 1.00 93.81 150 ALA A O 1
ATOM 1220 N N . ILE A 1 151 ? 2.926 0.995 -3.370 1.00 94.44 151 ILE A N 1
ATOM 1221 C CA . ILE A 1 151 ? 1.565 0.453 -3.206 1.00 94.44 151 ILE A CA 1
ATOM 1222 C C . ILE A 1 151 ? 1.437 -0.903 -3.909 1.00 94.44 151 ILE A C 1
ATOM 1224 O O . ILE A 1 151 ? 0.901 -1.852 -3.336 1.00 94.44 151 ILE A O 1
ATOM 1228 N N . TYR A 1 152 ? 1.953 -1.015 -5.131 1.00 93.88 152 TYR A N 1
ATOM 1229 C CA . TYR A 1 152 ? 1.931 -2.240 -5.920 1.00 93.88 152 TYR A CA 1
ATOM 1230 C C . TYR A 1 152 ? 2.616 -3.397 -5.183 1.00 93.88 152 TYR A C 1
ATOM 1232 O O . TYR A 1 152 ? 2.022 -4.469 -5.014 1.00 93.88 152 TYR A O 1
ATOM 1240 N N . ILE A 1 153 ? 3.833 -3.168 -4.674 1.00 94.44 153 ILE A N 1
ATOM 1241 C CA . ILE A 1 153 ? 4.570 -4.158 -3.885 1.00 94.44 153 ILE A CA 1
ATOM 1242 C C . ILE A 1 153 ? 3.763 -4.523 -2.633 1.00 94.44 153 ILE A C 1
ATOM 1244 O O . ILE A 1 153 ? 3.618 -5.709 -2.331 1.00 94.44 153 ILE A O 1
ATOM 1248 N N . ASN A 1 154 ? 3.190 -3.546 -1.923 1.00 95.19 154 ASN A N 1
ATOM 1249 C CA . ASN A 1 154 ? 2.432 -3.781 -0.690 1.00 95.19 154 ASN A CA 1
ATOM 1250 C C . ASN A 1 154 ? 1.248 -4.723 -0.931 1.00 95.19 154 ASN A C 1
ATOM 1252 O O . ASN A 1 154 ? 1.086 -5.732 -0.238 1.00 95.19 154 ASN A O 1
ATOM 1256 N N . MET A 1 155 ? 0.467 -4.424 -1.967 1.00 94.00 155 MET A N 1
ATOM 1257 C CA . MET A 1 155 ? -0.681 -5.225 -2.365 1.00 94.00 155 MET A CA 1
ATOM 1258 C C . MET A 1 155 ? -0.250 -6.640 -2.743 1.00 94.00 155 MET A C 1
ATOM 1260 O O . MET A 1 155 ? -0.803 -7.617 -2.236 1.00 94.00 155 MET A O 1
ATOM 1264 N N . CYS A 1 156 ? 0.797 -6.779 -3.555 1.00 93.06 156 CYS A N 1
ATOM 1265 C CA . CYS A 1 156 ? 1.287 -8.088 -3.970 1.00 93.06 156 CYS A CA 1
ATOM 1266 C C . CYS A 1 156 ? 1.867 -8.914 -2.809 1.00 93.06 156 CYS A C 1
ATOM 1268 O O . CYS A 1 156 ? 1.710 -10.137 -2.812 1.00 93.06 156 CYS A O 1
ATOM 1270 N N . LYS A 1 157 ? 2.435 -8.286 -1.767 1.00 92.56 157 LYS A N 1
ATOM 1271 C CA . LYS A 1 157 ? 2.884 -8.982 -0.545 1.00 92.56 157 LYS A CA 1
ATOM 1272 C C . LYS A 1 157 ? 1.725 -9.600 0.257 1.00 92.56 157 LYS A C 1
ATOM 1274 O O . LYS A 1 157 ? 1.943 -10.543 1.021 1.00 92.56 157 LYS A O 1
ATOM 1279 N N . LYS A 1 158 ? 0.476 -9.149 0.081 1.00 91.62 158 LYS A N 1
ATOM 1280 C CA . LYS A 1 158 ? -0.691 -9.732 0.771 1.00 91.62 158 LYS A CA 1
ATOM 1281 C C . LYS A 1 158 ? -1.088 -11.067 0.145 1.00 91.62 158 LYS A C 1
ATOM 1283 O O . LYS A 1 158 ? -1.455 -11.134 -1.025 1.00 91.62 158 LYS A O 1
ATOM 1288 N N . ARG A 1 159 ? -1.080 -12.154 0.928 1.00 88.81 159 ARG A N 1
ATOM 1289 C CA . ARG A 1 159 ? -1.351 -13.531 0.446 1.00 88.81 159 ARG A CA 1
ATOM 1290 C C . ARG A 1 159 ? -2.651 -13.663 -0.354 1.00 88.81 159 ARG A C 1
ATOM 1292 O O . ARG A 1 159 ? -2.668 -14.370 -1.348 1.00 88.81 159 ARG A O 1
ATOM 1299 N N . LYS A 1 160 ? -3.706 -12.961 0.063 1.00 92.06 160 LYS A N 1
ATOM 1300 C CA . LYS A 1 160 ? -5.059 -13.062 -0.509 1.00 92.06 160 LYS A CA 1
ATOM 1301 C C . LYS A 1 160 ? -5.317 -12.095 -1.673 1.00 92.06 160 LYS A C 1
ATOM 1303 O O . LYS A 1 160 ? -6.458 -11.980 -2.112 1.00 92.06 160 LYS A O 1
ATOM 1308 N N . PHE A 1 161 ? -4.288 -11.385 -2.135 1.00 94.31 161 PHE A N 1
ATOM 1309 C CA . PHE A 1 161 ? -4.359 -10.514 -3.303 1.00 94.31 161 PHE A CA 1
ATOM 1310 C C . PHE A 1 161 ? -3.689 -11.166 -4.508 1.00 94.31 161 PHE A C 1
ATOM 1312 O O . PHE A 1 161 ? -2.562 -11.666 -4.410 1.00 94.31 161 PHE A O 1
ATOM 1319 N N . GLN A 1 162 ? -4.359 -11.101 -5.649 1.00 92.12 162 GLN A N 1
ATOM 1320 C CA . GLN A 1 162 ? -3.816 -11.479 -6.943 1.00 92.12 162 GLN A CA 1
ATOM 1321 C C . GLN A 1 162 ? -4.157 -10.389 -7.952 1.00 92.12 162 GLN A C 1
ATOM 1323 O O . GLN A 1 162 ? -5.259 -9.854 -7.926 1.00 92.12 162 GLN A O 1
ATOM 1328 N N . ILE A 1 163 ? -3.219 -10.070 -8.836 1.00 90.81 163 ILE A N 1
ATOM 1329 C CA . ILE A 1 163 ? -3.445 -9.162 -9.958 1.00 90.81 163 ILE A CA 1
ATOM 1330 C C . ILE A 1 163 ? -3.139 -9.906 -11.254 1.00 90.81 163 ILE A C 1
ATOM 1332 O O . ILE A 1 163 ? -2.165 -10.671 -11.306 1.00 90.81 163 ILE A O 1
ATOM 1336 N N . ILE A 1 164 ? -4.013 -9.740 -12.243 1.00 83.81 164 ILE A N 1
ATOM 1337 C CA . ILE A 1 164 ? -3.946 -10.393 -13.554 1.00 83.81 164 ILE A CA 1
ATOM 1338 C C . ILE A 1 164 ? -3.824 -9.317 -14.623 1.00 83.81 164 ILE A C 1
ATOM 1340 O O . ILE A 1 164 ? -4.590 -8.330 -14.536 1.00 83.81 164 ILE A O 1
#

pLDDT: mean 89.81, std 8.32, range [50.88, 98.0]

Foldseek 3Di:
DVPAPPPVHDGDPVVVVVVCVLVVLLQAFLSLVVVLVCLAAPPVPPPQGGADAAPPAEDEFEAQAPVRLVVLSVCRSPRYQYEYEYPDAADDPCQLLADADPVFGPGQHDRDGRCCVPQDDDPVPDDQRRHHGCLRVNDDPPDRCSVRVSSVSSQSNRRRYHYD

Secondary structure (DSSP, 8-state):
-TT-S--SSPPP-HHHHHHHHHHHHHHSTTHHHHHHHHTTB-TT-TT--BPPPP-S-EEEEE--SHHHHHHHHHHHHTT-EEEEE-SS-----HHHH-EE-SSSEEEPPPP-S-HHHHT---TTTPPP-S-STHHHHSS---S-THHHHHHHHHHHHSTTEEE-

Sequence (164 aa):
MKSCIFQTQEPVNIPQAETNILTDVFKLPYGYEIYSLLTRWNPLNIKRQYELPYNGKKVLVVGMGPAGYTLSHYLLNEGFGVVGIDGLKIEKFMKYTGVKDENGFVKFPEPVKYFYEEVEEDLDKRVLQGFGGVSEYGITVRWDKNFLTAIYINMCKKRKFQII